Protein AF-A0A815R2I4-F1 (afdb_monomer)

Nearest PDB structures (foldseek):
  7v4x-assembly1_A  TM=9.316E-01  e=2.004E-02  Acinetobacter calcoaceticus
  2b9y-assembly1_A  TM=8.413E-01  e=2.459E-02  Cutibacterium acnes
  3s7z-assembly1_B  TM=3.378E-01  e=3.127E+00  Salmonella enterica subsp. enterica serovar Typhimurium str. LT2
  7zgs-assembly1_A  TM=2.242E-01  e=9.975E+00  Plasmodium falciparum 3D7

Mean predicted aligned error: 14.48 Å

Organism: NCBI:txid392033

Secondary structure (DSSP, 8-state):
---HHHHHHHHHHHHHHHHHHHHHHHHHHHHHHHHHHHHHHHHHHHHHHHHHHHHHHTTS-----SEEEE--SHHHHHHHHHHHHTT---EEEE-SSSSS-THHHH---TT---SS-TTTSSBTTB--TT--

Structure (mmCIF, N/CA/C/O backbone):
data_AF-A0A815R2I4-F1
#
_entry.id   AF-A0A815R2I4-F1
#
loop_
_atom_site.group_PDB
_atom_site.id
_atom_site.type_symbol
_atom_site.label_atom_id
_atom_site.label_alt_id
_atom_site.label_comp_id
_atom_site.label_asym_id
_atom_site.label_entity_id
_atom_site.label_seq_id
_atom_site.pdbx_PDB_ins_code
_atom_site.Cartn_x
_atom_site.Cartn_y
_atom_site.Cartn_z
_atom_site.occupancy
_atom_site.B_iso_or_equiv
_atom_site.auth_seq_id
_atom_site.auth_comp_id
_atom_site.auth_asym_id
_atom_site.auth_atom_id
_atom_site.pdbx_PDB_model_num
ATOM 1 N N . MET A 1 1 ? 59.590 31.785 11.044 1.00 75.56 1 MET A N 1
ATOM 2 C CA . MET A 1 1 ? 58.728 32.465 12.039 1.00 75.56 1 MET A CA 1
ATOM 3 C C . MET A 1 1 ? 57.754 33.354 11.281 1.00 75.56 1 MET A C 1
ATOM 5 O O . MET A 1 1 ? 58.222 34.202 10.530 1.00 75.56 1 MET A O 1
ATOM 9 N N . LYS A 1 2 ? 56.435 33.129 11.380 1.00 78.31 2 LYS A N 1
ATOM 10 C CA . LYS A 1 2 ? 55.451 34.025 10.743 1.00 78.31 2 LYS A CA 1
ATOM 11 C C . LYS A 1 2 ? 55.538 35.404 11.404 1.00 78.31 2 LYS A C 1
ATOM 13 O O . LYS A 1 2 ? 55.653 35.487 12.625 1.00 78.31 2 LYS A O 1
ATOM 18 N N . ASN A 1 3 ? 55.526 36.470 10.608 1.00 87.25 3 ASN A N 1
ATOM 19 C CA . ASN A 1 3 ? 55.522 37.827 11.145 1.00 87.25 3 ASN A CA 1
ATOM 20 C C . ASN A 1 3 ? 54.136 38.173 11.721 1.00 87.25 3 ASN A C 1
ATOM 22 O O . ASN A 1 3 ? 53.123 37.553 11.395 1.00 87.25 3 ASN A O 1
ATOM 26 N N . ILE A 1 4 ? 54.090 39.187 12.584 1.00 86.31 4 ILE A N 1
ATOM 27 C CA . ILE A 1 4 ? 52.863 39.625 13.270 1.00 86.31 4 ILE A CA 1
ATOM 28 C C . ILE A 1 4 ? 51.750 39.994 12.272 1.00 86.31 4 ILE A C 1
ATOM 30 O O . ILE A 1 4 ? 50.573 39.781 12.553 1.00 86.31 4 ILE A O 1
ATOM 34 N N . LEU A 1 5 ? 52.110 40.505 11.090 1.00 86.75 5 LEU A N 1
ATOM 35 C CA . LEU A 1 5 ? 51.156 40.867 10.041 1.00 86.75 5 LEU A CA 1
ATOM 36 C C . LEU A 1 5 ? 50.464 39.631 9.436 1.00 86.75 5 LEU A C 1
ATOM 38 O O . LEU A 1 5 ? 49.249 39.638 9.266 1.00 86.75 5 LEU A O 1
ATOM 42 N N . SER A 1 6 ? 51.216 38.553 9.192 1.00 89.38 6 SER A N 1
ATOM 43 C CA . SER A 1 6 ? 50.680 37.269 8.724 1.00 89.38 6 SER A CA 1
ATOM 44 C C . SER A 1 6 ? 49.747 36.636 9.756 1.00 89.38 6 SER A C 1
ATOM 46 O O . SER A 1 6 ? 48.703 36.117 9.380 1.00 89.38 6 SER A O 1
ATOM 48 N N . ILE A 1 7 ? 50.064 36.737 11.050 1.00 89.56 7 ILE A N 1
ATOM 49 C CA . ILE A 1 7 ? 49.204 36.214 12.125 1.00 89.56 7 ILE A CA 1
ATOM 50 C C . ILE A 1 7 ? 47.886 37.001 12.208 1.00 89.56 7 ILE A C 1
ATOM 52 O O . ILE A 1 7 ? 46.819 36.407 12.343 1.00 89.56 7 ILE A O 1
ATOM 56 N N . LYS A 1 8 ? 47.935 38.335 12.082 1.00 91.94 8 LYS A N 1
ATOM 57 C CA . LYS A 1 8 ? 46.727 39.179 12.052 1.00 91.94 8 LYS A CA 1
ATOM 58 C C . LYS A 1 8 ? 45.832 38.868 10.849 1.00 91.94 8 LYS A C 1
ATOM 60 O O . LYS A 1 8 ? 44.613 38.862 10.998 1.00 91.94 8 LYS A O 1
ATOM 65 N N . LEU A 1 9 ? 46.426 38.599 9.686 1.00 92.88 9 LEU A N 1
ATOM 66 C CA . LEU A 1 9 ? 45.686 38.245 8.475 1.00 92.88 9 LEU A CA 1
ATOM 67 C C . LEU A 1 9 ? 45.011 36.869 8.596 1.00 92.88 9 LEU A C 1
ATOM 69 O O . LEU A 1 9 ? 43.838 36.747 8.254 1.00 92.88 9 LEU A O 1
ATOM 73 N N . ASP A 1 10 ? 45.706 35.871 9.150 1.00 93.00 10 ASP A N 1
ATOM 74 C CA . ASP A 1 10 ? 45.149 34.531 9.387 1.00 93.00 10 ASP A CA 1
ATOM 75 C C . ASP A 1 10 ? 43.935 34.589 10.342 1.00 93.00 10 ASP A C 1
ATOM 77 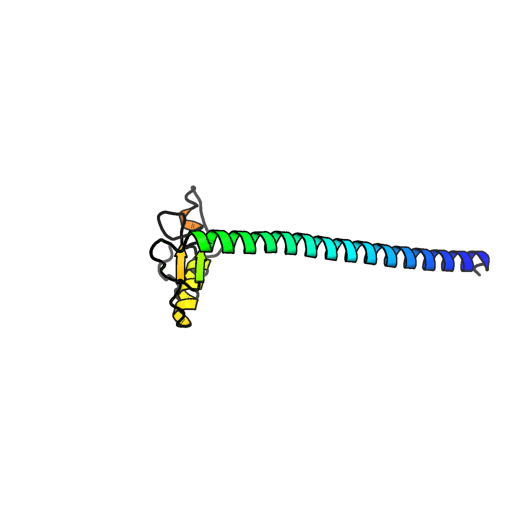O O . ASP A 1 10 ? 42.899 33.979 10.079 1.00 93.00 10 ASP A O 1
ATOM 81 N N . ILE A 1 11 ? 44.022 35.384 11.418 1.00 92.44 11 ILE A N 1
ATOM 82 C CA . ILE A 1 11 ? 42.909 35.597 12.364 1.00 92.44 11 ILE A CA 1
ATOM 83 C C . ILE A 1 11 ? 41.730 36.303 11.682 1.00 92.44 11 ILE A C 1
ATOM 85 O O . ILE A 1 11 ? 40.579 35.915 11.884 1.00 92.44 11 ILE A O 1
ATOM 89 N N . LEU A 1 12 ? 41.998 37.318 10.855 1.00 93.94 12 LEU A N 1
ATOM 90 C CA . LEU A 1 12 ? 40.955 38.045 10.130 1.00 93.94 12 LEU A CA 1
ATOM 91 C C . LEU A 1 12 ? 40.202 37.129 9.155 1.00 93.94 12 LEU A C 1
ATOM 93 O O . LEU A 1 12 ? 38.974 37.176 9.099 1.00 93.94 12 LEU A O 1
ATOM 97 N N . LEU A 1 13 ? 40.923 36.275 8.425 1.00 92.75 13 LEU A N 1
ATOM 98 C CA . LEU A 1 13 ? 40.329 35.302 7.507 1.00 92.75 13 LEU A CA 1
ATOM 99 C C . LEU A 1 13 ? 39.489 34.254 8.245 1.00 92.75 13 LEU A C 1
ATOM 101 O O . LEU A 1 13 ? 38.423 33.879 7.759 1.00 92.75 13 LEU A O 1
ATOM 105 N N . LEU A 1 14 ? 39.920 33.826 9.433 1.00 94.56 14 LEU A N 1
ATOM 106 C CA . LEU A 1 14 ? 39.167 32.887 10.266 1.00 94.56 14 LEU A CA 1
ATOM 107 C C . LEU A 1 14 ? 37.848 33.507 10.752 1.00 94.56 14 LEU A C 1
ATOM 109 O O . LEU A 1 14 ? 36.792 32.888 10.626 1.00 94.56 14 LEU A O 1
ATOM 113 N N . ILE A 1 15 ? 37.888 34.752 11.236 1.00 94.88 15 ILE A N 1
ATOM 114 C CA . ILE A 1 15 ? 36.687 35.492 11.655 1.00 94.88 15 ILE A CA 1
ATOM 115 C C . ILE A 1 15 ? 35.741 35.700 10.467 1.00 94.88 15 ILE A C 1
ATOM 117 O O . ILE A 1 15 ? 34.541 35.460 10.588 1.00 94.88 15 ILE A O 1
ATOM 121 N N . LEU A 1 16 ? 36.271 36.097 9.307 1.00 95.00 16 LEU A N 1
ATOM 122 C CA . LEU A 1 16 ? 35.473 36.291 8.098 1.00 95.00 16 LEU A CA 1
ATOM 123 C C . LEU A 1 16 ? 34.800 34.984 7.650 1.00 95.00 16 LEU A C 1
ATOM 125 O O . LEU A 1 16 ? 33.606 34.982 7.357 1.00 95.00 16 LEU A O 1
ATOM 129 N N . GLY A 1 17 ? 35.532 33.866 7.659 1.00 93.00 17 GLY A N 1
ATOM 130 C CA . GLY A 1 17 ? 34.988 32.544 7.346 1.00 93.00 17 GLY A CA 1
ATOM 131 C C . GLY A 1 17 ? 33.870 32.131 8.304 1.00 93.00 17 GLY A C 1
ATOM 132 O O . GLY A 1 17 ? 32.812 31.685 7.860 1.00 93.00 17 GLY A O 1
ATOM 133 N N . PHE A 1 18 ? 34.053 32.355 9.607 1.00 94.81 18 PHE A N 1
ATOM 134 C CA . PHE A 1 18 ? 33.023 32.078 10.608 1.00 94.81 18 PHE A CA 1
ATOM 135 C C . PHE A 1 18 ? 31.751 32.912 10.382 1.00 94.81 18 PHE A C 1
ATOM 137 O O . PHE A 1 18 ? 30.643 32.377 10.426 1.00 94.81 18 PHE A O 1
ATOM 144 N N . LEU A 1 19 ? 31.891 34.203 10.063 1.00 93.62 19 LEU A N 1
ATOM 145 C CA . LEU A 1 19 ? 30.758 35.089 9.770 1.00 93.62 19 LEU A CA 1
ATOM 146 C C . LEU A 1 19 ? 29.992 34.673 8.499 1.00 93.62 19 LEU A C 1
ATOM 148 O O . LEU A 1 19 ? 28.761 34.760 8.454 1.00 93.62 19 LEU A O 1
ATOM 152 N N . ILE A 1 20 ? 30.687 34.167 7.479 1.00 93.25 20 ILE A N 1
ATOM 153 C CA . ILE A 1 20 ? 30.056 33.645 6.256 1.00 93.25 20 ILE A CA 1
ATOM 154 C C . ILE A 1 20 ? 29.263 32.364 6.556 1.00 93.25 20 ILE A C 1
ATOM 156 O O . ILE A 1 20 ? 28.114 32.228 6.129 1.00 93.25 20 ILE A O 1
ATOM 160 N N . VAL A 1 21 ? 29.825 31.437 7.334 1.00 92.00 21 VAL A N 1
ATOM 161 C CA . VAL A 1 21 ? 29.132 30.191 7.715 1.00 92.00 21 VAL A CA 1
ATOM 162 C C . VAL A 1 21 ? 27.896 30.481 8.574 1.00 92.00 21 VAL A C 1
ATOM 164 O O . VAL A 1 21 ? 26.833 29.887 8.373 1.00 92.00 21 VAL A O 1
ATOM 167 N N . LEU A 1 22 ? 28.000 31.438 9.499 1.00 90.81 22 LEU A N 1
ATOM 168 C CA . LEU A 1 22 ? 26.880 31.838 10.346 1.00 90.81 22 LEU A CA 1
ATOM 169 C C . LEU A 1 22 ? 25.750 32.485 9.529 1.00 90.81 22 LEU A C 1
ATOM 171 O O . LEU A 1 22 ? 24.57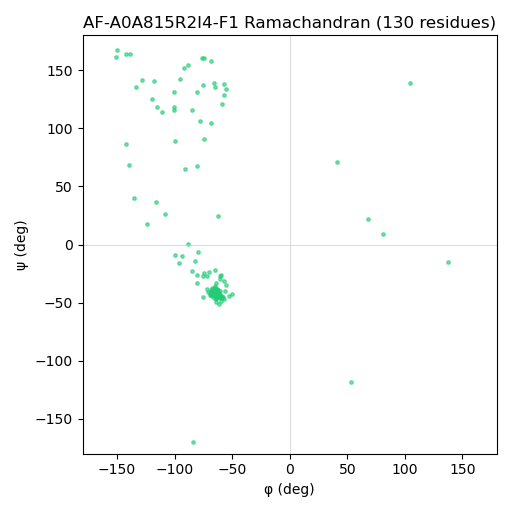9 32.163 9.729 1.00 90.81 22 LEU A O 1
ATOM 175 N N . SER A 1 23 ? 26.089 33.357 8.575 1.00 92.25 23 SER A N 1
ATOM 176 C CA . SER A 1 23 ? 25.091 34.034 7.735 1.00 92.25 23 SER A CA 1
ATOM 177 C C . SER A 1 23 ? 24.377 33.075 6.777 1.00 92.25 23 SER A C 1
ATOM 179 O O . SER A 1 23 ? 23.151 33.108 6.678 1.00 92.25 23 SER A O 1
ATOM 181 N N . THR A 1 24 ? 25.108 32.166 6.129 1.00 88.88 24 THR A N 1
ATOM 182 C CA . THR A 1 24 ? 24.526 31.153 5.228 1.00 88.88 24 THR A CA 1
ATOM 183 C C . THR A 1 24 ? 23.573 30.203 5.956 1.00 88.88 24 THR A C 1
ATOM 185 O O . THR A 1 24 ? 22.482 29.930 5.452 1.00 88.88 24 THR A O 1
ATOM 188 N N . SER A 1 25 ? 23.919 29.771 7.173 1.00 90.19 25 SER A N 1
ATOM 189 C CA . SER A 1 25 ? 23.054 28.919 8.004 1.00 90.19 25 SER A CA 1
ATOM 190 C C . SER A 1 25 ? 21.740 29.613 8.378 1.00 90.19 25 SER A C 1
ATOM 192 O O . SER A 1 25 ? 20.674 28.997 8.353 1.00 90.19 25 SER A O 1
ATOM 194 N N . LEU A 1 26 ? 21.798 30.913 8.679 1.00 91.75 26 LEU A N 1
ATOM 195 C CA . LEU A 1 26 ? 20.628 31.700 9.061 1.00 91.75 26 LEU A CA 1
ATOM 196 C C . LEU A 1 26 ? 19.686 31.933 7.870 1.00 91.75 26 LEU A C 1
ATOM 198 O O . LEU A 1 26 ? 18.472 31.792 8.005 1.00 91.75 26 LEU A O 1
ATOM 202 N N . VAL A 1 27 ? 20.239 32.206 6.684 1.00 93.25 27 VAL A N 1
ATOM 203 C CA . VAL A 1 27 ? 19.461 32.351 5.443 1.00 93.25 27 VAL A CA 1
ATOM 204 C C . VAL A 1 27 ? 18.768 31.040 5.067 1.00 93.25 27 VAL A C 1
ATOM 206 O O . VAL A 1 27 ? 17.570 31.049 4.789 1.00 93.25 27 VAL A O 1
ATOM 209 N N . LEU A 1 28 ? 19.472 29.904 5.115 1.00 90.69 28 LEU A N 1
ATOM 210 C CA . LEU A 1 28 ? 18.873 28.594 4.837 1.00 90.69 28 LEU A CA 1
ATOM 211 C C . LEU A 1 28 ? 17.785 28.228 5.854 1.00 90.69 28 LEU A C 1
ATOM 213 O O . LEU A 1 28 ? 16.736 27.724 5.458 1.00 90.69 28 LEU A O 1
ATOM 217 N N . GLY A 1 29 ? 17.994 28.530 7.139 1.00 92.62 29 GLY A N 1
ATOM 218 C CA . GLY A 1 29 ? 16.986 28.327 8.180 1.00 92.62 29 GLY A CA 1
ATOM 219 C C . GLY A 1 29 ? 15.717 29.151 7.944 1.00 92.62 29 GLY A C 1
ATOM 220 O O . GLY A 1 29 ? 14.612 28.620 8.030 1.00 92.62 29 GLY A O 1
ATOM 221 N N . LEU A 1 30 ? 15.859 30.426 7.572 1.00 94.50 30 LEU A N 1
ATOM 222 C CA . LEU A 1 30 ? 14.723 31.301 7.266 1.00 94.50 30 LEU A CA 1
ATOM 223 C C . LEU A 1 30 ? 13.991 30.886 5.984 1.00 94.50 30 LEU A C 1
ATOM 225 O O . LEU A 1 30 ? 12.761 30.880 5.964 1.00 94.50 30 LEU A O 1
ATOM 229 N N . ILE A 1 31 ? 14.722 30.491 4.936 1.00 94.75 31 ILE A N 1
ATOM 230 C CA . ILE A 1 31 ? 14.132 29.953 3.701 1.00 94.75 31 ILE A CA 1
ATOM 231 C C . ILE A 1 31 ? 13.381 28.653 4.002 1.00 94.75 31 ILE A C 1
ATOM 233 O O . ILE A 1 31 ? 12.244 28.496 3.565 1.00 94.75 31 ILE A O 1
ATOM 237 N N . GLY A 1 32 ? 13.970 27.748 4.786 1.00 92.31 32 GLY A N 1
ATOM 238 C CA . GLY A 1 32 ? 13.324 26.510 5.218 1.00 92.31 32 GLY A CA 1
ATOM 239 C C . GLY A 1 32 ? 12.047 26.769 6.019 1.00 92.31 32 GLY A C 1
ATOM 240 O O . GLY A 1 32 ? 11.011 26.180 5.720 1.00 92.31 32 GLY A O 1
ATOM 241 N N . GLN A 1 33 ? 12.083 27.708 6.969 1.00 91.50 33 GLN A N 1
ATOM 242 C CA . GLN A 1 33 ? 10.913 28.104 7.755 1.00 91.50 33 GLN A CA 1
ATOM 243 C C . GLN A 1 33 ? 9.815 28.727 6.881 1.00 91.50 33 GLN A C 1
ATOM 245 O O . GLN A 1 33 ? 8.631 28.450 7.076 1.00 91.50 33 GLN A O 1
ATOM 250 N N . PHE A 1 34 ? 10.195 29.541 5.894 1.00 93.06 34 PHE A N 1
ATOM 251 C CA . PHE A 1 34 ? 9.261 30.151 4.952 1.00 93.06 34 PHE A CA 1
ATOM 252 C C . PHE A 1 34 ? 8.642 29.120 4.000 1.00 93.06 34 PHE A C 1
ATOM 254 O O . PHE A 1 34 ? 7.432 29.135 3.794 1.00 93.06 34 PHE A O 1
ATOM 261 N N . ILE A 1 35 ? 9.436 28.185 3.465 1.00 90.38 35 ILE A N 1
ATOM 262 C CA . ILE A 1 35 ? 8.943 27.075 2.637 1.00 90.38 35 ILE A CA 1
ATOM 263 C C . ILE A 1 35 ? 8.015 26.180 3.457 1.00 90.38 35 ILE A C 1
ATOM 265 O O . ILE A 1 35 ? 6.934 25.842 2.983 1.00 90.38 35 ILE A O 1
ATOM 269 N N . TYR A 1 36 ? 8.393 25.834 4.690 1.00 86.38 36 TYR A N 1
ATOM 270 C CA . TYR A 1 36 ? 7.541 25.068 5.597 1.00 86.38 36 TYR A CA 1
ATOM 271 C C . TYR A 1 36 ? 6.206 25.780 5.819 1.00 86.38 36 TYR A C 1
ATOM 273 O O . TYR A 1 36 ? 5.154 25.164 5.671 1.00 86.38 36 TYR A O 1
ATOM 281 N N . TRP A 1 37 ? 6.229 27.088 6.086 1.00 87.38 37 TRP A N 1
ATOM 282 C CA . TRP A 1 37 ? 5.018 27.891 6.230 1.00 87.38 37 TRP A CA 1
ATOM 283 C C . TRP A 1 37 ? 4.181 27.939 4.943 1.00 87.38 37 TRP A C 1
ATOM 285 O O . TRP A 1 37 ? 2.967 27.777 5.006 1.00 87.38 37 TRP A O 1
ATOM 295 N N . LEU A 1 38 ? 4.803 28.096 3.771 1.00 89.06 38 LEU A N 1
ATOM 296 C CA . LEU A 1 38 ? 4.112 28.158 2.479 1.00 89.06 38 LEU A CA 1
ATOM 297 C C . LEU A 1 38 ? 3.473 26.819 2.094 1.00 89.06 38 LEU A C 1
ATOM 299 O O . LEU A 1 38 ? 2.350 26.784 1.579 1.00 89.06 38 LEU A O 1
ATOM 303 N N . LEU A 1 39 ? 4.169 25.714 2.363 1.00 86.31 39 LEU A N 1
ATOM 304 C CA . LEU A 1 39 ? 3.624 24.372 2.216 1.00 86.31 39 LEU A CA 1
ATOM 305 C C . LEU A 1 39 ? 2.472 24.171 3.201 1.00 86.31 39 LEU A C 1
ATOM 307 O O . LEU A 1 39 ? 1.379 23.800 2.778 1.00 86.31 39 LEU A O 1
ATOM 311 N N . TYR A 1 40 ? 2.671 24.502 4.477 1.00 82.56 40 TYR A N 1
ATOM 312 C CA . TYR A 1 40 ? 1.649 24.380 5.516 1.00 82.56 40 TYR A CA 1
ATOM 313 C C . TYR A 1 40 ? 0.383 25.188 5.192 1.00 82.56 40 TYR A C 1
ATOM 315 O O . TYR A 1 40 ? -0.724 24.664 5.271 1.00 82.56 40 TYR A O 1
ATOM 323 N N . ASP A 1 41 ? 0.522 26.438 4.751 1.00 82.75 41 ASP A N 1
ATOM 324 C CA . ASP A 1 41 ? -0.592 27.305 4.357 1.00 82.75 41 ASP A CA 1
ATOM 325 C C . ASP A 1 41 ? -1.302 26.797 3.088 1.00 82.75 41 ASP A C 1
ATOM 327 O O . ASP A 1 41 ? -2.535 26.804 2.993 1.00 82.75 41 ASP A O 1
ATOM 331 N N . SER A 1 42 ? -0.545 26.266 2.125 1.00 76.12 42 SER A N 1
ATOM 332 C CA . SER A 1 42 ? -1.120 25.631 0.937 1.00 76.12 42 SER A CA 1
ATOM 333 C C . SER A 1 42 ? -1.944 24.395 1.303 1.00 76.12 42 SER A C 1
ATOM 335 O O . SER A 1 42 ? -3.086 24.287 0.852 1.00 76.12 42 SER A O 1
ATOM 337 N N . PHE A 1 43 ? -1.440 23.524 2.182 1.00 71.00 43 PHE A N 1
ATOM 338 C CA . PHE A 1 43 ? -2.192 22.384 2.717 1.00 71.00 43 PHE A CA 1
ATOM 339 C C . PHE A 1 43 ? -3.392 22.818 3.580 1.00 71.00 43 PHE A C 1
ATOM 341 O O . PHE A 1 43 ? -4.479 22.254 3.446 1.00 71.00 43 PHE A O 1
ATOM 348 N N . GLY A 1 44 ? -3.271 23.883 4.376 1.00 69.56 44 GLY A N 1
ATOM 349 C CA . GLY A 1 44 ? -4.375 24.425 5.178 1.00 69.56 44 GLY A CA 1
ATOM 350 C C . GLY A 1 44 ? -5.540 24.964 4.332 1.00 69.56 44 GLY A C 1
ATOM 351 O O . GLY A 1 44 ? -6.713 24.830 4.700 1.00 69.56 44 GLY A O 1
ATOM 352 N N . ARG A 1 45 ? -5.257 25.529 3.149 1.00 67.88 45 ARG A N 1
ATOM 353 C CA . ARG 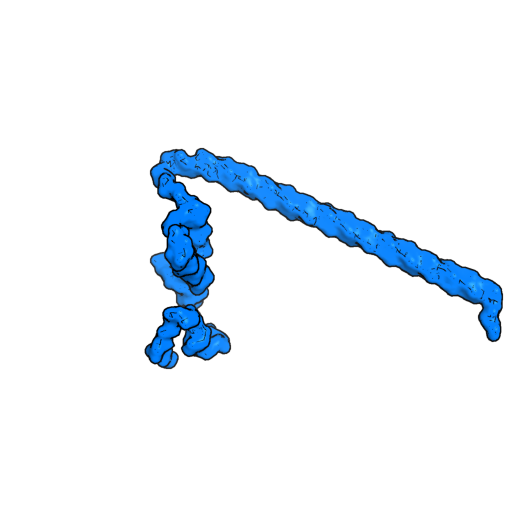A 1 45 ? -6.296 25.897 2.167 1.00 67.88 45 ARG A CA 1
ATOM 354 C C . ARG A 1 45 ? -6.997 24.678 1.569 1.00 67.88 45 ARG A C 1
ATOM 356 O O . ARG A 1 45 ? -8.214 24.739 1.362 1.00 67.88 45 ARG A O 1
ATOM 363 N N . TYR A 1 46 ? -6.266 23.589 1.315 1.00 62.81 46 TYR A N 1
ATOM 364 C CA . TYR A 1 46 ? -6.864 22.323 0.884 1.00 62.81 46 TYR A CA 1
ATOM 365 C C . TYR A 1 46 ? -7.830 21.784 1.935 1.00 62.81 46 TYR A C 1
ATOM 367 O O . TYR A 1 46 ? -8.959 21.453 1.585 1.00 62.81 46 TYR A O 1
ATOM 375 N N . GLU A 1 47 ? -7.455 21.793 3.214 1.00 71.56 47 GLU A N 1
ATOM 376 C CA . GLU A 1 47 ? -8.319 21.324 4.302 1.00 71.56 47 GLU A CA 1
ATOM 377 C C . GLU A 1 47 ? -9.633 22.121 4.381 1.00 71.56 47 GLU A C 1
ATOM 379 O O . GLU A 1 47 ? -10.721 21.546 4.438 1.00 71.56 47 GLU A O 1
ATOM 384 N N . LYS A 1 48 ? -9.572 23.458 4.296 1.00 69.50 48 LYS A N 1
ATOM 385 C CA . LYS A 1 48 ? -10.777 24.312 4.305 1.00 69.50 48 LYS A CA 1
ATOM 386 C C . LYS A 1 48 ? -11.666 24.090 3.076 1.00 69.50 48 LYS A C 1
ATOM 388 O O . LYS A 1 48 ? -12.894 24.111 3.196 1.00 69.50 48 LYS A O 1
ATOM 393 N N . ARG A 1 49 ? -11.077 23.883 1.891 1.00 68.56 49 ARG A N 1
ATOM 394 C CA . ARG A 1 49 ? -11.821 23.597 0.651 1.00 68.56 49 ARG A CA 1
ATOM 395 C C . ARG A 1 49 ? -12.427 22.192 0.671 1.00 68.56 49 ARG A C 1
ATOM 397 O O . ARG A 1 49 ? -13.571 22.043 0.251 1.00 68.56 49 ARG A O 1
ATOM 404 N N . ALA A 1 50 ? -11.710 21.208 1.214 1.00 64.56 50 ALA A N 1
ATOM 405 C CA . ALA A 1 50 ? -12.205 19.859 1.458 1.00 64.56 50 ALA A CA 1
ATOM 406 C C . ALA A 1 50 ? -13.387 19.889 2.433 1.00 64.56 50 ALA A C 1
ATOM 408 O O . ALA A 1 50 ? -14.460 19.435 2.067 1.00 64.56 50 ALA A O 1
ATOM 409 N N . LYS A 1 51 ? -13.263 20.551 3.593 1.00 69.19 51 LYS A N 1
ATOM 410 C CA . LYS A 1 51 ? -14.36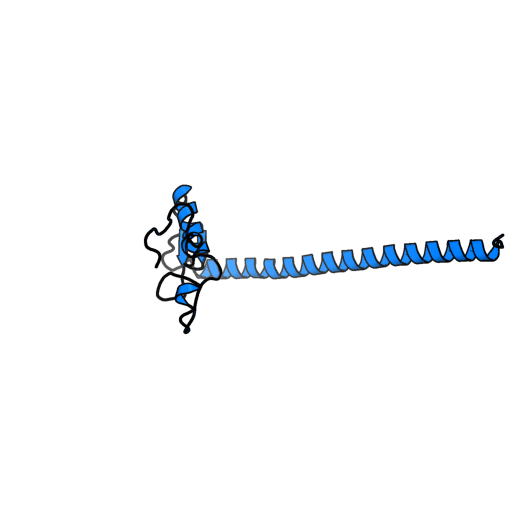0 20.728 4.567 1.00 69.19 51 LYS A CA 1
ATOM 411 C C . LYS A 1 51 ? -15.605 21.388 3.962 1.00 69.19 51 LYS A C 1
ATOM 413 O O . LYS A 1 51 ? -16.723 20.971 4.247 1.00 69.19 51 LYS A O 1
ATOM 418 N N . ARG A 1 52 ? -15.438 22.390 3.088 1.00 67.50 52 ARG A N 1
ATOM 419 C CA . ARG A 1 52 ? -16.564 23.010 2.359 1.00 67.50 52 ARG A CA 1
ATOM 420 C C . ARG A 1 52 ? -17.192 22.077 1.326 1.00 67.50 52 ARG A C 1
ATOM 422 O O . ARG A 1 52 ? -18.410 22.055 1.218 1.00 67.50 52 ARG A O 1
ATOM 429 N N . LYS A 1 53 ? -16.384 21.321 0.576 1.00 63.09 53 LYS A N 1
ATOM 430 C CA . LYS A 1 53 ? -16.880 20.350 -0.410 1.00 63.09 53 LYS A CA 1
ATOM 431 C C . LYS A 1 53 ? -17.585 19.174 0.277 1.00 63.09 53 LYS A C 1
ATOM 433 O O . LYS A 1 53 ? -18.646 18.782 -0.180 1.00 63.09 53 LYS A O 1
ATOM 438 N N . LEU A 1 54 ? -17.062 18.708 1.411 1.00 60.22 54 LEU A N 1
ATOM 439 C CA . LEU A 1 54 ? -17.683 17.704 2.281 1.00 60.22 54 LEU A CA 1
ATOM 440 C C . LEU A 1 54 ? -19.055 18.176 2.783 1.00 60.22 54 LEU A C 1
ATOM 442 O O . LEU A 1 54 ? -20.038 17.466 2.630 1.00 60.22 54 LEU A O 1
ATOM 446 N N . LYS A 1 55 ? -19.169 19.432 3.239 1.00 58.97 55 LYS A N 1
ATOM 447 C CA . LYS A 1 55 ? -20.461 20.016 3.647 1.00 58.97 55 LYS A CA 1
ATOM 448 C C . LYS A 1 55 ? -21.507 20.072 2.519 1.00 58.97 55 LYS A C 1
ATOM 450 O O . LYS A 1 55 ? -22.696 20.073 2.808 1.00 58.97 55 LYS A O 1
ATOM 455 N N . LEU A 1 56 ? -21.082 20.148 1.254 1.00 58.59 56 LEU A N 1
ATOM 456 C CA . LEU A 1 56 ? -21.979 20.160 0.089 1.00 58.59 56 LEU A CA 1
ATOM 457 C C . LEU A 1 56 ? -22.383 18.752 -0.376 1.00 58.59 56 LEU A C 1
ATOM 459 O O . LEU A 1 56 ? -23.405 18.616 -1.040 1.00 58.59 56 LEU A O 1
ATOM 463 N N . ILE A 1 57 ? -21.590 17.729 -0.046 1.00 58.00 57 ILE A N 1
ATOM 464 C CA . ILE A 1 57 ? -21.841 16.326 -0.416 1.00 58.00 57 ILE A CA 1
ATOM 465 C C . ILE A 1 57 ? -22.861 15.669 0.532 1.00 58.00 57 ILE A C 1
ATOM 467 O O . ILE A 1 57 ? -23.613 14.813 0.081 1.00 58.00 57 ILE A O 1
ATOM 471 N N . ASN A 1 58 ? -22.969 16.160 1.772 1.00 49.84 58 ASN A N 1
ATOM 472 C CA . ASN A 1 58 ? -23.826 15.670 2.868 1.00 49.84 58 ASN A CA 1
ATOM 473 C C . ASN A 1 58 ? -25.364 15.719 2.646 1.00 49.84 58 ASN A C 1
ATOM 475 O O . ASN A 1 58 ? -26.132 15.834 3.600 1.00 49.84 58 ASN A O 1
ATOM 479 N N . ASN A 1 59 ? -25.850 15.714 1.402 1.00 51.28 59 ASN A N 1
ATOM 480 C CA . ASN A 1 59 ? -27.282 15.768 1.079 1.00 51.28 59 ASN A CA 1
ATOM 481 C C . ASN A 1 59 ? -27.753 14.597 0.193 1.00 51.28 59 ASN A C 1
ATOM 483 O O . ASN A 1 59 ? -28.808 14.667 -0.442 1.00 51.28 59 ASN A O 1
ATOM 487 N N . GLN A 1 60 ? -26.966 13.521 0.125 1.00 53.91 60 GLN A N 1
ATOM 488 C CA . GLN A 1 60 ? -27.289 12.303 -0.618 1.00 53.91 60 GLN A CA 1
ATOM 489 C C . GLN A 1 60 ? -26.798 11.077 0.173 1.00 53.91 60 GLN A C 1
ATOM 491 O O . GLN A 1 60 ? -25.695 10.604 -0.048 1.00 53.91 60 GLN A O 1
ATOM 496 N N . GLN A 1 61 ? -27.644 10.589 1.090 1.00 56.97 61 GLN A N 1
ATOM 497 C CA . GLN A 1 61 ? -27.585 9.262 1.727 1.00 56.97 61 GLN A CA 1
ATOM 498 C C . GLN A 1 61 ? -26.168 8.791 2.115 1.00 56.97 61 GLN A C 1
ATOM 500 O O . GLN A 1 61 ? -25.597 7.891 1.501 1.00 56.97 61 GLN A O 1
ATOM 505 N N . ASP A 1 62 ? -25.608 9.426 3.147 1.00 56.75 62 ASP A N 1
ATOM 506 C CA . ASP A 1 62 ? -24.232 9.201 3.588 1.00 56.75 62 ASP A CA 1
ATOM 507 C C . ASP A 1 62 ? -24.108 7.897 4.394 1.00 56.75 62 ASP A C 1
ATOM 509 O O . ASP A 1 62 ? -24.483 7.830 5.565 1.00 56.75 62 ASP A O 1
ATOM 513 N N . ASN A 1 63 ? -23.522 6.858 3.796 1.00 60.47 63 ASN A N 1
ATOM 514 C CA . ASN A 1 63 ? -22.787 5.881 4.596 1.00 60.47 63 ASN A CA 1
ATOM 515 C C . ASN A 1 63 ? -21.546 6.607 5.136 1.00 60.47 63 ASN A C 1
ATOM 517 O O . ASN A 1 63 ? -20.618 6.908 4.381 1.00 60.47 63 ASN A O 1
ATOM 521 N N . GLU A 1 64 ? -21.553 6.958 6.420 1.00 77.38 64 GLU A N 1
ATOM 522 C CA . GLU A 1 64 ? -20.447 7.672 7.057 1.00 77.38 64 GLU A CA 1
ATOM 523 C C . GLU A 1 64 ? -19.271 6.712 7.286 1.00 77.38 64 GLU A C 1
ATOM 525 O O . GLU A 1 64 ? -19.187 6.041 8.310 1.00 77.38 64 GLU A O 1
ATOM 530 N N . TYR A 1 65 ? -18.362 6.625 6.314 1.00 84.12 65 TYR A N 1
ATOM 531 C CA . TYR A 1 65 ? -17.126 5.851 6.441 1.00 84.12 65 TYR A CA 1
ATOM 532 C C . TYR A 1 65 ? -16.067 6.634 7.223 1.00 84.12 65 TYR A C 1
ATOM 534 O O . TYR A 1 65 ? -15.761 7.780 6.890 1.00 84.12 65 TYR A O 1
ATOM 542 N N . TYR A 1 66 ? -15.438 6.002 8.216 1.00 88.75 66 TYR A N 1
ATOM 543 C CA . TYR A 1 66 ? -14.343 6.622 8.976 1.00 88.75 66 TYR A CA 1
ATOM 544 C C . TYR A 1 66 ? -13.035 6.666 8.188 1.00 88.75 66 TYR A C 1
ATOM 546 O O . TYR A 1 66 ? -12.200 7.543 8.411 1.00 88.75 66 TYR A O 1
ATOM 554 N N . VAL A 1 67 ? -12.854 5.724 7.260 1.00 92.31 67 VAL A N 1
ATOM 555 C CA . VAL A 1 67 ? -11.659 5.623 6.423 1.00 92.31 67 VAL A CA 1
ATOM 556 C C . VAL A 1 67 ? -12.058 5.410 4.967 1.00 92.31 67 VAL A C 1
ATOM 558 O O . VAL A 1 67 ? -12.909 4.586 4.644 1.00 92.31 67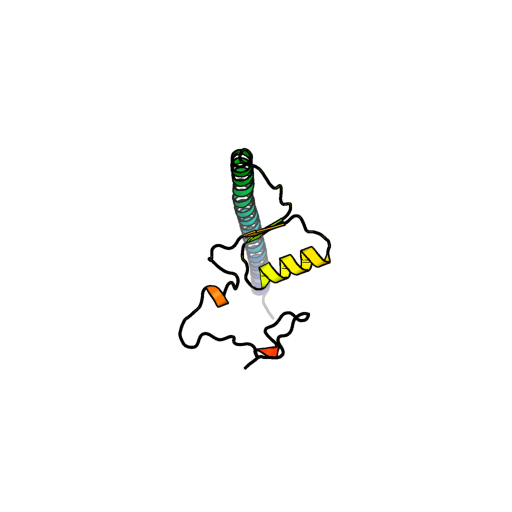 VAL A O 1
ATOM 561 N N . ILE A 1 68 ? -11.402 6.144 4.070 1.00 95.50 68 ILE A N 1
ATOM 562 C CA . ILE A 1 68 ? -11.530 5.968 2.623 1.00 95.50 68 ILE A CA 1
ATOM 563 C C . ILE A 1 68 ? -10.176 5.505 2.093 1.00 95.50 68 ILE A C 1
ATOM 565 O O . ILE A 1 68 ? -9.181 6.223 2.204 1.00 95.50 68 ILE A O 1
ATOM 569 N N . ILE A 1 69 ? -10.143 4.314 1.501 1.00 96.25 69 ILE A N 1
ATOM 570 C CA . ILE A 1 69 ? -8.962 3.735 0.861 1.00 96.25 69 ILE A CA 1
ATOM 571 C C . ILE A 1 69 ? -9.100 3.946 -0.647 1.00 96.25 69 ILE A C 1
ATOM 573 O O . ILE A 1 69 ? -10.040 3.464 -1.276 1.00 96.25 69 ILE A O 1
ATOM 577 N N . ILE A 1 70 ? -8.167 4.686 -1.242 1.00 96.50 70 ILE A N 1
ATOM 578 C CA . ILE A 1 70 ? -8.178 4.979 -2.679 1.00 96.50 70 ILE A CA 1
ATOM 579 C C . ILE A 1 70 ? -7.186 4.047 -3.376 1.00 96.50 70 ILE A C 1
ATOM 581 O O . ILE A 1 70 ? -5.979 4.135 -3.155 1.00 96.50 70 ILE A O 1
ATOM 585 N N . GLY A 1 71 ? -7.711 3.188 -4.245 1.00 96.81 71 GLY A N 1
ATOM 586 C CA . GLY A 1 71 ? -6.980 2.189 -5.013 1.00 96.81 71 GLY A CA 1
ATOM 587 C C . GLY A 1 71 ? -7.169 0.770 -4.476 1.00 96.81 71 GLY A C 1
ATOM 588 O O . GLY A 1 71 ? -7.127 0.520 -3.276 1.00 96.81 71 GLY A O 1
ATOM 589 N N . THR A 1 72 ? -7.316 -0.180 -5.396 1.00 97.25 72 THR A N 1
ATOM 590 C CA . THR A 1 72 ? -7.484 -1.623 -5.136 1.00 97.25 72 THR A CA 1
ATOM 591 C C . THR A 1 72 ? -6.311 -2.438 -5.696 1.00 97.25 72 THR A C 1
ATOM 593 O O . THR A 1 72 ? -6.456 -3.542 -6.224 1.00 97.25 72 THR A O 1
ATOM 596 N N . GLY A 1 73 ? -5.111 -1.861 -5.610 1.00 96.25 73 GLY A N 1
ATOM 597 C CA . GLY A 1 73 ? -3.851 -2.579 -5.799 1.00 96.25 73 GLY A CA 1
ATOM 598 C C . GLY A 1 73 ? -3.391 -3.280 -4.518 1.00 96.25 73 GLY A C 1
ATOM 599 O O . GLY A 1 73 ? -4.103 -3.312 -3.516 1.00 96.25 73 GLY A O 1
ATOM 600 N N . PHE A 1 74 ? -2.157 -3.785 -4.532 1.00 95.31 74 PHE A N 1
ATOM 601 C CA . PHE A 1 74 ? -1.562 -4.518 -3.406 1.00 95.31 74 PHE A CA 1
ATOM 602 C C . PHE A 1 74 ? -1.638 -3.749 -2.074 1.00 95.31 74 PHE A C 1
ATOM 604 O O . PHE A 1 74 ? -2.030 -4.301 -1.053 1.00 95.31 74 PHE A O 1
ATOM 611 N N . SER A 1 75 ? -1.327 -2.452 -2.078 1.00 96.06 75 SER A N 1
ATOM 612 C CA . SER A 1 75 ? -1.364 -1.620 -0.868 1.00 96.06 75 SER A CA 1
ATOM 613 C C . SER A 1 75 ? -2.781 -1.399 -0.331 1.00 96.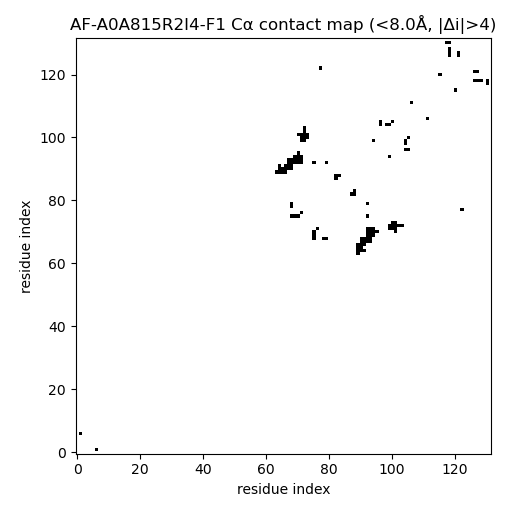06 75 SER A 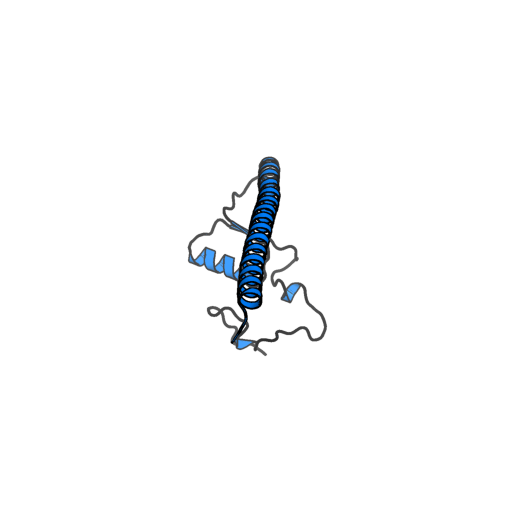C 1
ATOM 615 O O . SER A 1 75 ? -2.998 -1.509 0.873 1.00 96.06 75 SER A O 1
ATOM 617 N N . GLY A 1 76 ? -3.749 -1.111 -1.205 1.00 97.31 76 GLY A N 1
ATOM 618 C CA . GLY A 1 76 ? -5.138 -0.872 -0.807 1.00 97.31 76 GLY A CA 1
ATOM 619 C C . GLY A 1 76 ? -5.813 -2.127 -0.260 1.00 97.31 76 GLY A C 1
ATOM 620 O O . GLY A 1 76 ? -6.452 -2.077 0.788 1.00 97.31 76 GLY A O 1
ATOM 621 N N . LEU A 1 77 ? -5.590 -3.272 -0.915 1.00 96.56 77 LEU A N 1
ATOM 622 C CA . LEU A 1 77 ? -6.060 -4.567 -0.422 1.00 96.56 77 LEU A CA 1
ATOM 623 C C . LEU A 1 77 ? -5.376 -4.941 0.900 1.00 96.56 77 LEU A C 1
ATOM 625 O O . LEU A 1 77 ? -6.055 -5.352 1.835 1.00 96.56 77 LEU A O 1
ATOM 629 N N . GLY A 1 78 ? -4.061 -4.729 1.022 1.00 96.31 78 GLY A N 1
ATOM 630 C CA . GLY A 1 78 ? -3.334 -4.966 2.272 1.00 96.31 78 GLY A CA 1
ATOM 631 C C . GLY A 1 78 ? -3.851 -4.110 3.434 1.00 96.31 78 GLY A C 1
ATOM 632 O O . GLY A 1 78 ? -4.007 -4.612 4.546 1.00 96.31 78 GLY A O 1
ATOM 633 N N . MET A 1 79 ? -4.184 -2.840 3.177 1.00 96.31 79 MET A N 1
ATOM 634 C CA . MET A 1 79 ? -4.795 -1.959 4.177 1.00 96.31 79 MET A CA 1
ATOM 635 C C . MET A 1 79 ? -6.173 -2.470 4.608 1.00 96.31 79 MET A C 1
ATOM 637 O O . MET A 1 79 ? -6.431 -2.562 5.804 1.00 96.31 79 MET A O 1
ATOM 641 N N . ALA A 1 80 ? -7.030 -2.851 3.659 1.00 96.44 80 ALA A N 1
ATOM 642 C CA . ALA A 1 80 ? -8.359 -3.391 3.950 1.00 96.44 80 ALA A CA 1
ATOM 643 C C . ALA A 1 80 ? -8.290 -4.668 4.801 1.00 96.44 80 ALA A C 1
ATOM 645 O O . ALA A 1 80 ? -8.994 -4.795 5.8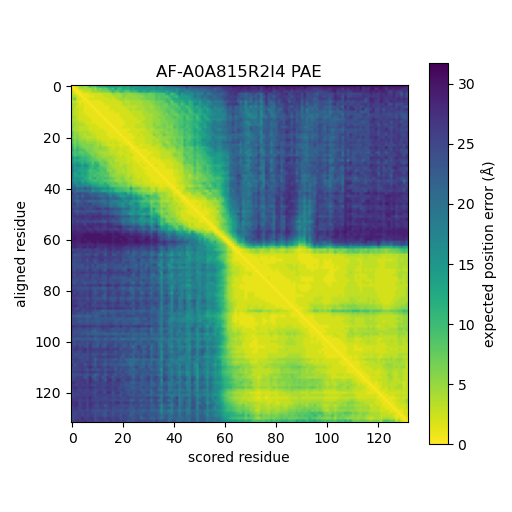02 1.00 96.44 80 ALA A O 1
ATOM 646 N N . ILE A 1 81 ? -7.379 -5.583 4.452 1.00 95.69 81 ILE A N 1
ATOM 647 C CA . ILE A 1 81 ? -7.127 -6.807 5.222 1.00 95.69 81 ILE A CA 1
ATOM 648 C C . ILE A 1 81 ? -6.699 -6.451 6.647 1.00 95.69 81 ILE A C 1
ATOM 650 O O . ILE A 1 81 ? -7.282 -6.955 7.604 1.00 95.69 81 ILE A O 1
ATOM 654 N N . LYS A 1 82 ? -5.745 -5.527 6.812 1.00 95.19 82 LYS A N 1
ATOM 655 C CA . LYS A 1 82 ? -5.282 -5.117 8.142 1.00 95.19 82 LYS A CA 1
ATOM 656 C C . LYS A 1 82 ? -6.377 -4.436 8.963 1.00 95.19 82 LYS A C 1
ATOM 658 O O . LYS A 1 82 ? -6.455 -4.652 10.168 1.00 95.19 82 LYS A O 1
ATOM 663 N N . MET A 1 83 ? -7.220 -3.626 8.330 1.00 95.44 83 MET A N 1
ATOM 664 C CA . MET A 1 83 ? -8.370 -3.005 8.985 1.00 95.44 83 MET A CA 1
ATOM 665 C C . MET A 1 83 ? -9.368 -4.058 9.479 1.00 95.44 83 MET A C 1
ATOM 667 O O . MET A 1 83 ? -9.778 -3.994 10.638 1.00 95.44 83 MET A O 1
ATOM 671 N N . ASN A 1 84 ? -9.654 -5.080 8.666 1.00 94.69 84 ASN A N 1
ATOM 672 C CA . ASN A 1 84 ? -10.488 -6.213 9.075 1.00 94.69 84 ASN A CA 1
ATOM 673 C C . ASN A 1 84 ? -9.881 -6.978 10.259 1.00 94.69 84 ASN A C 1
ATOM 675 O O . ASN A 1 84 ? -10.585 -7.266 11.223 1.00 94.69 84 ASN A O 1
ATOM 679 N N . GLU A 1 85 ? -8.576 -7.262 10.234 1.00 94.25 85 GLU A N 1
ATOM 680 C CA . GLU A 1 85 ? -7.877 -7.922 11.349 1.00 94.25 85 GLU A CA 1
ATOM 681 C C . GLU A 1 85 ? -7.942 -7.123 12.659 1.00 94.25 85 GLU A C 1
ATOM 683 O O . GLU A 1 85 ? -7.902 -7.700 13.744 1.00 94.25 85 GLU A O 1
ATOM 688 N N . LEU A 1 86 ? -8.024 -5.794 12.568 1.00 94.69 86 LEU A N 1
ATOM 689 C CA . LEU A 1 86 ? -8.132 -4.891 13.714 1.00 94.69 86 LEU A CA 1
ATOM 690 C C . LEU A 1 86 ? -9.586 -4.641 14.149 1.00 94.69 86 LEU A C 1
ATOM 692 O O . LEU A 1 86 ? -9.807 -3.873 15.083 1.00 94.69 86 LEU A O 1
ATOM 696 N N . GLY A 1 87 ? -10.571 -5.255 13.485 1.00 94.31 87 GLY A N 1
ATOM 697 C CA . GLY A 1 87 ? -11.994 -5.030 13.756 1.00 94.31 87 GLY A CA 1
ATOM 698 C C . GLY A 1 87 ? -12.481 -3.628 13.376 1.00 94.31 87 GLY A C 1
ATOM 699 O O . GLY A 1 87 ? -13.474 -3.156 13.920 1.00 94.31 87 GLY A O 1
ATOM 700 N N . MET A 1 88 ? -11.771 -2.939 12.479 1.00 92.00 88 MET A N 1
ATOM 701 C CA . MET A 1 88 ? -12.164 -1.638 11.942 1.00 92.00 88 MET A CA 1
ATOM 702 C C . MET A 1 88 ? -12.802 -1.846 10.569 1.00 92.00 88 MET A C 1
ATOM 704 O O . MET A 1 88 ? -12.109 -1.831 9.561 1.00 92.00 88 MET A O 1
ATOM 708 N N . ASP A 1 89 ? -14.112 -2.053 10.518 1.00 88.06 89 ASP A N 1
ATOM 709 C CA . ASP A 1 89 ? -14.860 -2.395 9.299 1.00 88.06 89 ASP A CA 1
ATOM 710 C C . ASP A 1 89 ? -15.583 -1.201 8.648 1.00 88.06 89 ASP A C 1
ATOM 712 O O . ASP A 1 89 ? -16.046 -1.300 7.512 1.00 88.06 89 ASP A O 1
ATOM 716 N N . ASN A 1 90 ? -15.630 -0.044 9.318 1.00 91.62 90 ASN A N 1
ATOM 717 C CA . ASN A 1 90 ? -16.254 1.163 8.777 1.00 91.62 90 ASN A CA 1
ATOM 718 C C . ASN A 1 90 ? -15.345 1.917 7.786 1.00 91.62 90 ASN A C 1
ATOM 720 O O . ASN A 1 90 ? -14.859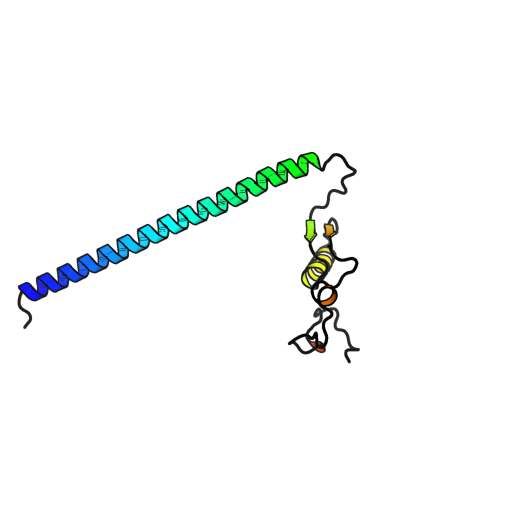 3.024 8.058 1.00 91.62 90 ASN A O 1
ATOM 724 N N . TYR A 1 91 ? -15.098 1.304 6.631 1.00 94.38 91 TYR A N 1
ATOM 725 C CA . TYR A 1 91 ? -14.309 1.885 5.552 1.00 94.38 91 TYR A CA 1
ATOM 726 C C . TYR A 1 91 ? -14.872 1.553 4.168 1.00 94.38 91 TYR A C 1
ATOM 728 O O . TYR A 1 91 ? -15.665 0.631 3.991 1.00 94.38 91 TYR A O 1
ATOM 736 N N . ILE A 1 92 ? -14.418 2.302 3.163 1.00 95.38 92 ILE A N 1
ATOM 737 C CA . ILE A 1 92 ? -14.724 2.047 1.752 1.00 95.38 92 ILE A CA 1
ATOM 738 C C . ILE A 1 92 ? -13.444 2.009 0.916 1.00 95.38 92 ILE A C 1
ATOM 740 O O . ILE A 1 92 ? -12.527 2.804 1.134 1.00 95.38 92 ILE A O 1
ATOM 744 N N . LEU A 1 93 ? -13.391 1.093 -0.056 1.00 95.88 93 LEU A N 1
ATOM 745 C CA . LEU A 1 93 ? -12.363 1.066 -1.099 1.00 95.88 93 LEU A CA 1
ATOM 746 C C . LEU A 1 93 ? -12.941 1.663 -2.374 1.00 95.88 93 LEU A C 1
ATOM 748 O O . LEU A 1 93 ? -14.016 1.265 -2.818 1.00 95.88 93 LEU A O 1
ATOM 752 N N . ILE A 1 94 ? -12.208 2.589 -2.979 1.00 96.06 94 ILE A N 1
ATOM 753 C CA . ILE A 1 94 ? -12.599 3.228 -4.234 1.00 96.06 94 ILE A CA 1
ATOM 754 C C . ILE A 1 94 ? -11.532 2.933 -5.279 1.00 96.06 94 ILE A C 1
ATOM 756 O O . ILE A 1 94 ? -10.360 3.242 -5.078 1.00 96.06 94 ILE A O 1
ATOM 760 N N . GLU A 1 95 ? -11.945 2.376 -6.412 1.00 96.38 95 GLU A N 1
ATOM 761 C CA . GLU A 1 95 ? -11.089 2.115 -7.565 1.00 96.38 95 GLU A CA 1
ATOM 762 C C . GLU A 1 95 ? -11.587 2.905 -8.775 1.00 96.38 95 GLU A C 1
ATOM 764 O O . GLU A 1 95 ? -12.788 3.055 -8.986 1.00 96.38 95 GLU A O 1
ATOM 769 N N . ARG A 1 96 ? -10.651 3.437 -9.565 1.00 94.25 96 ARG A N 1
ATOM 770 C CA . ARG A 1 96 ? -10.958 4.122 -10.825 1.00 94.25 96 ARG A CA 1
ATOM 771 C C . ARG A 1 96 ? -11.199 3.120 -11.956 1.00 94.25 96 ARG A C 1
ATOM 773 O O . ARG A 1 96 ? -11.935 3.414 -12.891 1.00 94.25 96 ARG A O 1
ATOM 780 N N . HIS A 1 97 ? -10.496 1.997 -11.918 1.00 93.88 97 HIS A N 1
ATOM 781 C CA . HIS A 1 97 ? -10.614 0.906 -12.876 1.00 93.88 97 HIS A CA 1
ATOM 782 C C . HIS A 1 97 ? -11.871 0.046 -12.650 1.00 93.88 97 HIS A C 1
ATOM 784 O O . HIS A 1 97 ? -12.454 0.040 -11.573 1.00 93.88 97 HIS A O 1
ATOM 790 N N . GLU A 1 98 ? -12.285 -0.698 -13.680 1.00 94.44 98 GLU A N 1
ATOM 791 C CA . GLU A 1 98 ? -13.480 -1.561 -13.622 1.00 94.44 98 GLU A CA 1
ATOM 792 C C . GLU A 1 98 ? -13.289 -2.783 -12.710 1.00 94.44 98 GLU A C 1
ATOM 794 O O . GLU A 1 98 ? -14.260 -3.341 -12.203 1.00 94.44 98 GLU A O 1
ATOM 799 N N . HIS A 1 99 ? -12.038 -3.193 -12.483 1.00 94.56 99 HIS A N 1
ATOM 800 C CA . HIS A 1 99 ? -11.693 -4.319 -11.623 1.00 94.56 99 HIS A CA 1
ATOM 801 C C . HIS A 1 99 ? -10.461 -4.022 -10.762 1.00 94.56 99 HIS A C 1
ATOM 803 O O . HIS A 1 99 ? -9.680 -3.109 -11.039 1.00 94.56 99 HIS A O 1
ATOM 809 N N . VAL A 1 100 ? -10.283 -4.850 -9.731 1.00 96.19 100 VAL A N 1
ATOM 810 C CA . VAL A 1 100 ? -9.128 -4.813 -8.828 1.00 96.19 100 VAL A CA 1
ATOM 811 C C . VAL A 1 100 ? -7.832 -5.232 -9.527 1.00 96.19 100 VAL A C 1
ATOM 813 O O . VAL A 1 100 ? -7.850 -5.943 -10.532 1.00 96.19 100 VAL A O 1
ATOM 816 N N . GLY A 1 101 ? -6.690 -4.823 -8.970 1.00 94.38 101 GLY A N 1
ATOM 817 C CA . GLY A 1 101 ? -5.367 -5.268 -9.429 1.00 94.38 101 GLY A CA 1
ATOM 818 C C . GLY A 1 101 ? -4.315 -4.165 -9.509 1.00 94.38 101 GLY A C 1
ATOM 819 O O . GLY A 1 101 ? -3.121 -4.463 -9.571 1.00 94.38 101 GLY A O 1
ATOM 820 N N . GLY A 1 102 ? -4.725 -2.892 -9.475 1.00 96.06 102 GLY A N 1
ATOM 821 C CA . GLY A 1 102 ? -3.814 -1.745 -9.493 1.00 96.06 102 GLY A CA 1
ATOM 822 C C . GLY A 1 102 ? -2.843 -1.806 -10.675 1.00 96.06 102 GLY A C 1
ATOM 823 O O . GLY A 1 102 ? -3.267 -1.829 -11.830 1.00 96.06 102 GLY A O 1
ATOM 824 N N . THR A 1 103 ? -1.540 -1.881 -10.391 1.00 95.56 103 THR A N 1
ATOM 825 C CA . THR A 1 103 ? -0.481 -1.997 -11.407 1.00 95.56 103 THR A CA 1
ATOM 826 C C . THR A 1 103 ? -0.754 -3.106 -12.424 1.00 95.56 103 THR A C 1
ATOM 828 O O . THR A 1 103 ? -0.605 -2.870 -13.619 1.00 95.56 103 THR A O 1
ATOM 831 N N . TRP A 1 104 ? -1.214 -4.278 -11.982 1.00 95.00 104 TRP A N 1
ATOM 832 C CA . TRP A 1 104 ? -1.470 -5.427 -12.860 1.00 95.00 104 TRP A CA 1
ATOM 833 C C . TRP A 1 104 ? -2.730 -5.273 -13.709 1.00 95.00 104 TRP A C 1
ATOM 835 O O . TRP A 1 104 ? -2.830 -5.857 -14.783 1.00 95.00 104 TRP A O 1
ATOM 845 N N . TYR A 1 105 ? -3.686 -4.459 -13.258 1.00 95.81 105 TYR A N 1
ATOM 846 C CA . TYR A 1 105 ? -4.835 -4.105 -14.084 1.00 95.81 105 TYR A CA 1
ATOM 847 C C . TYR A 1 105 ? -4.447 -3.080 -15.155 1.00 95.81 105 TYR A C 1
ATOM 849 O O . TYR A 1 105 ? -4.819 -3.215 -16.322 1.00 95.81 105 TYR A O 1
ATOM 857 N N . ALA A 1 106 ? -3.695 -2.052 -14.752 1.00 95.38 106 ALA A N 1
ATOM 858 C CA . ALA A 1 106 ? -3.347 -0.923 -15.604 1.00 95.38 106 ALA A CA 1
ATOM 859 C C . ALA A 1 106 ? -2.324 -1.271 -16.699 1.00 95.38 106 ALA A C 1
ATOM 861 O O . ALA A 1 106 ? -2.316 -0.626 -17.746 1.00 95.38 106 ALA A O 1
ATOM 862 N N . ASN A 1 107 ? -1.470 -2.274 -16.481 1.00 96.31 107 ASN A N 1
ATOM 863 C CA . ASN A 1 107 ? -0.379 -2.618 -17.389 1.00 96.31 107 ASN A CA 1
ATOM 864 C C . ASN A 1 107 ? -0.634 -3.966 -18.072 1.00 96.31 107 ASN A C 1
ATOM 866 O O . ASN A 1 107 ? -0.631 -5.007 -17.424 1.00 96.31 107 ASN A O 1
ATOM 870 N N . LYS A 1 108 ? -0.839 -3.943 -19.396 1.00 94.69 108 LYS A N 1
ATOM 871 C CA . LYS A 1 108 ? -1.085 -5.139 -20.229 1.00 94.69 108 LYS A CA 1
ATOM 872 C C . LYS A 1 108 ? -0.278 -5.126 -21.531 1.00 94.69 108 LYS A C 1
ATOM 874 O O . LYS A 1 108 ? -0.790 -5.456 -22.598 1.00 94.69 108 LYS A O 1
ATOM 879 N N . TYR A 1 109 ? 0.974 -4.686 -21.464 1.00 96.25 109 TYR A N 1
ATOM 880 C CA . TYR A 1 109 ? 1.871 -4.687 -22.620 1.00 96.25 109 TYR A CA 1
ATOM 881 C C . TYR A 1 109 ? 2.633 -6.023 -22.744 1.00 96.25 109 TYR A C 1
ATOM 883 O O . TYR A 1 109 ? 2.827 -6.712 -21.738 1.00 96.25 109 TYR A O 1
ATOM 891 N N . PRO A 1 110 ? 3.083 -6.407 -23.955 1.00 97.19 110 PRO A N 1
ATOM 892 C CA . PRO A 1 110 ? 3.876 -7.620 -24.148 1.00 97.19 110 PRO A CA 1
ATOM 893 C C . PRO A 1 110 ? 5.148 -7.612 -23.292 1.00 97.19 110 PRO A C 1
ATOM 895 O O . PRO A 1 110 ? 5.905 -6.645 -23.317 1.00 97.19 110 PRO A O 1
ATOM 898 N N . GLY A 1 111 ? 5.379 -8.689 -22.540 1.00 94.69 111 GLY A N 1
ATOM 899 C CA . GLY A 1 111 ? 6.530 -8.805 -21.638 1.00 94.69 111 GLY A CA 1
ATOM 900 C C . GLY A 1 111 ? 6.371 -8.103 -20.284 1.00 94.69 111 GLY A C 1
ATOM 901 O O . GLY A 1 111 ? 7.348 -8.014 -19.547 1.00 94.69 111 GLY A O 1
ATOM 902 N N . CYS A 1 112 ? 5.176 -7.611 -19.933 1.00 95.00 112 CYS A N 1
ATOM 903 C CA . CYS A 1 112 ? 4.908 -7.093 -18.590 1.00 95.00 112 CYS A CA 1
ATOM 904 C C . CYS A 1 112 ? 5.144 -8.187 -17.534 1.00 95.00 112 CYS A C 1
ATOM 906 O O . CYS A 1 112 ? 4.514 -9.244 -17.578 1.00 95.00 112 CYS A O 1
ATOM 908 N N . ALA A 1 113 ? 6.063 -7.927 -16.604 1.00 94.50 113 ALA A N 1
ATOM 909 C CA . ALA A 1 113 ? 6.491 -8.858 -15.565 1.00 94.50 113 ALA A CA 1
ATOM 910 C C . ALA A 1 113 ? 6.935 -8.100 -14.301 1.00 94.50 113 ALA A C 1
ATOM 912 O O . ALA A 1 113 ? 7.112 -6.881 -14.326 1.00 94.50 113 ALA A O 1
ATOM 913 N N . CYS A 1 114 ? 7.109 -8.829 -13.197 1.00 92.38 114 CYS A N 1
ATOM 914 C CA . CYS A 1 114 ? 7.717 -8.317 -11.968 1.00 92.38 114 CYS A CA 1
ATOM 915 C C . CYS A 1 114 ? 9.230 -8.588 -11.989 1.00 92.38 114 CYS A C 1
ATOM 917 O O . CYS A 1 114 ? 9.679 -9.554 -12.601 1.00 92.38 114 CYS A O 1
ATOM 919 N N . ASP A 1 115 ? 10.007 -7.750 -11.310 1.00 95.12 115 ASP A N 1
ATOM 920 C CA . ASP A 1 115 ? 11.443 -7.923 -11.061 1.00 95.12 115 ASP A CA 1
ATOM 921 C C . ASP A 1 115 ? 11.750 -8.844 -9.864 1.00 95.12 115 ASP A C 1
ATOM 923 O O . ASP A 1 115 ? 12.878 -9.308 -9.700 1.00 95.12 115 ASP A O 1
ATOM 927 N N . ILE A 1 116 ? 10.747 -9.131 -9.035 1.00 91.12 116 ILE A N 1
ATOM 928 C CA . ILE A 1 116 ? 10.823 -10.040 -7.893 1.00 91.12 116 ILE A CA 1
ATOM 929 C C . ILE A 1 116 ? 10.330 -11.427 -8.322 1.00 91.12 116 ILE A C 1
ATOM 931 O O . ILE A 1 116 ? 9.364 -11.557 -9.075 1.00 91.12 116 ILE A O 1
ATOM 935 N N . ALA A 1 117 ? 10.976 -12.481 -7.812 1.00 90.38 117 ALA A N 1
ATOM 936 C CA . ALA A 1 117 ? 10.544 -13.858 -8.038 1.00 90.38 117 ALA A CA 1
ATOM 937 C C . ALA A 1 117 ? 9.079 -14.052 -7.602 1.00 90.38 117 ALA A C 1
ATOM 939 O O . ALA A 1 117 ? 8.696 -13.629 -6.510 1.00 90.38 117 ALA A O 1
ATOM 940 N N . SER A 1 118 ? 8.259 -14.712 -8.428 1.00 88.88 118 SER A N 1
ATOM 941 C CA . SER A 1 118 ? 6.802 -14.793 -8.221 1.00 88.88 118 SER A CA 1
ATOM 942 C C . SER A 1 118 ? 6.410 -15.350 -6.848 1.00 88.88 118 SER A C 1
ATOM 944 O O . SER A 1 118 ? 5.466 -14.868 -6.229 1.00 88.88 118 SER A O 1
ATOM 946 N N . ASN A 1 119 ? 7.182 -16.304 -6.316 1.00 87.75 119 ASN A N 1
ATOM 947 C CA . ASN A 1 119 ? 6.969 -16.873 -4.982 1.00 87.75 119 ASN A CA 1
ATOM 948 C C . ASN A 1 119 ? 7.165 -15.867 -3.831 1.00 87.75 119 ASN A C 1
ATOM 950 O O . ASN A 1 119 ? 6.658 -16.099 -2.738 1.00 87.75 119 ASN A O 1
ATOM 954 N N . LEU A 1 120 ? 7.901 -14.778 -4.062 1.00 90.38 120 LEU A N 1
ATOM 955 C CA . LEU A 1 120 ? 8.113 -13.690 -3.104 1.00 90.38 120 LEU A CA 1
ATOM 956 C C . LEU A 1 120 ? 7.149 -12.518 -3.330 1.00 90.38 120 LEU A C 1
ATOM 958 O O . LEU A 1 120 ? 6.975 -11.688 -2.441 1.00 90.38 120 LEU A O 1
ATOM 962 N N . TYR A 1 121 ? 6.502 -12.451 -4.495 1.00 92.44 121 TYR A N 1
ATOM 963 C CA . TYR A 1 121 ? 5.530 -11.416 -4.827 1.00 92.44 121 TYR A CA 1
ATOM 964 C C . TYR A 1 121 ? 4.111 -11.855 -4.431 1.00 92.44 121 TYR A C 1
ATOM 966 O O . TYR A 1 121 ? 3.237 -12.124 -5.254 1.00 92.44 121 TYR A O 1
ATOM 974 N N . SER A 1 122 ? 3.891 -12.016 -3.128 1.00 92.38 122 SER A N 1
ATOM 975 C CA . SER A 1 122 ? 2.609 -12.402 -2.524 1.00 92.38 122 SER A CA 1
ATOM 976 C C . SER A 1 122 ? 2.503 -11.807 -1.117 1.00 92.38 122 SER A C 1
ATOM 978 O O . SER A 1 122 ? 3.514 -11.426 -0.524 1.00 92.38 122 SER A O 1
ATOM 980 N N . PHE A 1 123 ? 1.293 -11.716 -0.559 1.00 92.94 123 PHE A N 1
ATOM 981 C CA . PHE A 1 123 ? 1.172 -11.419 0.869 1.00 92.94 123 PHE A CA 1
ATOM 982 C C . PHE A 1 123 ? 1.751 -12.584 1.672 1.00 92.94 123 PHE A C 1
ATOM 984 O O . PHE A 1 123 ? 1.514 -13.743 1.343 1.00 92.94 123 PHE A O 1
ATOM 991 N N . SER A 1 124 ? 2.484 -12.289 2.747 1.00 91.06 124 SER A N 1
ATOM 992 C CA . SER A 1 124 ? 3.125 -13.321 3.575 1.00 91.06 124 SER A CA 1
ATOM 993 C C . SER A 1 124 ? 2.132 -14.318 4.185 1.00 91.06 124 SER A C 1
ATOM 995 O O . SER A 1 124 ? 2.506 -15.452 4.467 1.00 91.06 124 SER A O 1
ATOM 997 N N . PHE A 1 125 ? 0.880 -13.898 4.375 1.00 91.06 125 PHE A N 1
ATOM 998 C CA . PHE A 1 125 ? -0.214 -14.707 4.909 1.00 91.06 125 PHE A CA 1
ATOM 999 C C . PHE A 1 125 ? -1.068 -15.398 3.831 1.00 91.06 125 PHE A C 1
ATOM 1001 O O . PHE A 1 125 ? -1.874 -16.249 4.178 1.00 91.06 125 PHE A O 1
ATOM 1008 N N . GLU A 1 126 ? -0.894 -15.062 2.548 1.00 89.75 126 GLU A N 1
ATOM 1009 C CA . GLU A 1 126 ? -1.644 -15.648 1.425 1.00 89.75 126 GLU A CA 1
ATOM 1010 C C . GLU A 1 126 ? -0.705 -15.891 0.223 1.00 89.75 126 GLU A C 1
ATOM 1012 O O . GLU A 1 126 ? -0.767 -15.183 -0.790 1.00 89.75 126 GLU A O 1
ATOM 1017 N N . PRO A 1 127 ? 0.242 -16.843 0.333 1.00 90.50 127 PRO A N 1
ATOM 1018 C CA . PRO A 1 127 ? 1.111 -17.212 -0.777 1.00 90.50 127 PRO A CA 1
ATOM 1019 C C . PRO A 1 127 ? 0.352 -18.058 -1.807 1.00 90.50 127 PRO A C 1
ATOM 1021 O O . PRO A 1 127 ? -0.352 -19.000 -1.450 1.00 90.50 127 PRO A O 1
ATOM 1024 N N . ASN A 1 128 ? 0.550 -17.796 -3.101 1.00 89.06 128 ASN A N 1
ATOM 1025 C CA . ASN A 1 128 ? -0.001 -18.653 -4.154 1.00 89.06 128 ASN A CA 1
ATOM 1026 C C . ASN A 1 128 ? 0.939 -19.851 -4.435 1.00 89.06 128 ASN A C 1
ATOM 1028 O O . ASN A 1 128 ? 2.046 -19.649 -4.932 1.00 89.06 128 ASN A O 1
ATOM 1032 N N . PRO A 1 129 ? 0.530 -21.110 -4.186 1.00 86.00 129 PRO A N 1
ATOM 1033 C CA . PRO A 1 129 ? 1.382 -22.277 -4.429 1.00 86.00 129 PRO A CA 1
ATOM 1034 C C . PRO A 1 129 ? 1.421 -22.716 -5.902 1.00 86.00 129 PRO A C 1
ATOM 1036 O O . PRO A 1 129 ? 2.166 -23.628 -6.246 1.00 86.00 129 PRO A O 1
ATOM 1039 N N . LYS A 1 130 ? 0.600 -22.114 -6.770 1.00 89.75 130 LYS A N 1
ATOM 1040 C CA . LYS A 1 130 ? 0.417 -22.515 -8.174 1.00 89.75 130 LYS A CA 1
ATOM 1041 C C . LYS A 1 130 ? 1.037 -21.521 -9.160 1.00 89.75 130 LYS A C 1
ATOM 1043 O O . LYS A 1 130 ? 0.547 -21.398 -10.280 1.00 89.75 130 LYS A O 1
ATOM 1048 N N . TRP A 1 131 ? 2.062 -20.777 -8.742 1.00 86.88 131 TRP A N 1
ATOM 1049 C CA . TRP A 1 131 ? 2.837 -19.953 -9.672 1.00 86.88 131 TRP A CA 1
ATOM 1050 C C . TRP A 1 131 ? 3.423 -20.826 -10.793 1.00 86.88 131 TRP A C 1
ATOM 1052 O O . TRP A 1 131 ? 3.898 -21.931 -10.527 1.00 86.88 131 TRP A O 1
ATOM 1062 N N . SER A 1 132 ? 3.363 -20.325 -12.029 1.00 81.50 132 SER A N 1
ATOM 1063 C CA . SER A 1 132 ? 3.876 -20.965 -13.249 1.00 81.50 132 SER A CA 1
ATOM 1064 C C . SER A 1 132 ? 4.997 -20.154 -13.869 1.00 81.50 132 SER A C 1
ATOM 1066 O O . SER A 1 132 ? 4.825 -18.912 -13.885 1.00 81.50 132 SER A O 1
#

Radius of gyration: 28.73 Å; Cα contacts (8 Å, |Δi|>4): 66; chains: 1; bounding box: 86×63×38 Å

pLDDT: mean 87.29, std 11.88, range [49.84, 97.31]

Sequence (132 aa):
MKNILSIKLDILLLILGFLIVLSTSLVLGLIGQFIYWLLYDSFGRYEKRAKRKLKLINNQQDNEYYVIIIGTGFSGLGMAIKMNELGMDNYILIERHEHVGGTWYANKYPGCACDIASNLYSFSFEPNPKWS

Solvent-accessible surface area (backbone atoms only — not comparable to full-atom values): 8100 Å² total; per-residue (Å²): 131,86,52,74,67,58,55,53,49,54,52,50,53,51,52,53,51,51,53,50,54,54,51,52,54,52,51,52,51,51,51,49,52,50,49,50,49,53,52,50,52,54,52,52,52,49,52,55,50,46,54,53,53,50,67,69,55,76,80,62,87,77,80,82,53,83,40,79,39,78,37,46,20,73,68,36,48,50,50,52,52,53,29,52,77,71,71,52,72,57,54,46,78,46,59,93,59,100,63,71,40,39,70,66,59,75,53,84,58,94,87,73,76,73,96,59,60,70,85,71,67,48,53,94,91,58,67,70,91,79,78,129

Foldseek 3Di:
DDDPVNVVVVVVVVVVVVVVVVVVVVVVVVVVVVVVVVVVVVVVVVVVVVVVVVVVVVPPDDLPAPEEQEAQAPVSVVVCVVCVVVVNNRYDYDYPDPDHHGVVVVDDDPPDDDPDDQQVPDPPVDGDPPDD

InterPro domains:
  IPR036188 FAD/NAD(P)-binding domain superfamily [G3DSA:3.50.50.60] (57-132)
  IPR036188 FAD/NAD(P)-binding domain superfamily [SSF51905] (67-131)